Protein AF-A0A150MK25-F1 (afdb_monomer_lite)

Radius of gyration: 13.3 Å; chains: 1; bounding box: 36×29×26 Å

pLDDT: mean 92.13, std 7.99, range [48.78, 96.62]

Structure (mmCIF, N/CA/C/O backbone):
data_AF-A0A150MK25-F1
#
_entry.id   AF-A0A150MK25-F1
#
loop_
_atom_site.group_PDB
_atom_site.id
_atom_site.type_symbol
_atom_site.label_atom_id
_atom_site.label_alt_id
_atom_site.label_comp_id
_atom_site.label_asym_id
_atom_site.label_entity_id
_atom_site.label_seq_id
_atom_site.pdbx_PDB_ins_code
_atom_site.Cartn_x
_atom_site.Cartn_y
_atom_site.Cartn_z
_atom_site.occupancy
_atom_site.B_iso_or_equiv
_atom_site.auth_seq_id
_atom_site.auth_comp_id
_atom_site.auth_asym_id
_atom_site.auth_atom_id
_atom_site.pdbx_PDB_model_num
ATOM 1 N N . MET A 1 1 ? 5.507 -11.678 11.461 1.00 48.78 1 MET A N 1
ATOM 2 C CA . MET A 1 1 ? 6.009 -11.261 10.128 1.00 48.78 1 MET A CA 1
ATOM 3 C C . MET A 1 1 ? 5.544 -9.838 9.842 1.00 48.78 1 MET A C 1
ATOM 5 O O . MET A 1 1 ? 4.464 -9.481 10.295 1.00 48.78 1 MET A O 1
ATOM 9 N N . LYS A 1 2 ? 6.329 -9.008 9.141 1.00 61.50 2 LYS A N 1
ATOM 10 C CA . LYS A 1 2 ? 5.862 -7.679 8.699 1.00 61.50 2 LYS A CA 1
ATOM 11 C C . LYS A 1 2 ? 4.981 -7.858 7.454 1.00 61.50 2 LYS A C 1
ATOM 13 O O . LYS A 1 2 ? 5.458 -8.397 6.465 1.00 61.50 2 LYS A O 1
ATOM 18 N N . ARG A 1 3 ? 3.713 -7.430 7.524 1.00 81.56 3 ARG A N 1
ATOM 19 C CA . ARG A 1 3 ? 2.723 -7.564 6.432 1.00 81.56 3 ARG A CA 1
ATOM 20 C C . ARG A 1 3 ? 2.992 -6.611 5.259 1.00 81.56 3 ARG A C 1
ATOM 22 O O . ARG A 1 3 ? 2.670 -6.931 4.125 1.00 81.56 3 ARG A O 1
ATOM 29 N N . ALA A 1 4 ? 3.623 -5.468 5.537 1.00 92.44 4 ALA A N 1
ATOM 30 C CA . ALA A 1 4 ? 4.063 -4.521 4.518 1.00 92.44 4 ALA A CA 1
ATOM 31 C C . ALA A 1 4 ? 5.517 -4.785 4.103 1.00 92.44 4 ALA A C 1
ATOM 33 O O . ALA A 1 4 ? 6.391 -4.929 4.966 1.00 92.44 4 ALA A O 1
ATOM 34 N N . GLN A 1 5 ? 5.766 -4.780 2.798 1.00 94.75 5 GLN A N 1
ATOM 35 C CA . GLN A 1 5 ? 7.077 -4.958 2.177 1.00 94.75 5 GLN A CA 1
ATOM 36 C C . GLN A 1 5 ? 7.479 -3.677 1.446 1.00 94.75 5 GLN A C 1
ATOM 38 O O . GLN A 1 5 ? 6.626 -2.975 0.907 1.00 94.75 5 GLN A O 1
ATOM 43 N N . GLU A 1 6 ? 8.767 -3.345 1.461 1.00 94.81 6 GLU A N 1
ATOM 44 C CA . GLU A 1 6 ? 9.299 -2.209 0.703 1.00 94.81 6 GLU A CA 1
ATOM 45 C C . GLU A 1 6 ? 9.428 -2.593 -0.772 1.00 94.81 6 GLU A C 1
ATOM 47 O O . GLU A 1 6 ? 9.853 -3.704 -1.090 1.00 94.81 6 GLU A O 1
ATOM 52 N N . LEU A 1 7 ? 9.028 -1.686 -1.660 1.00 96.19 7 LEU A N 1
ATOM 53 C CA . LEU A 1 7 ? 9.173 -1.843 -3.100 1.00 96.19 7 LEU A CA 1
ATOM 54 C C . LEU A 1 7 ? 10.316 -0.962 -3.604 1.00 96.19 7 LEU A C 1
ATOM 56 O O . LEU A 1 7 ? 10.430 0.188 -3.169 1.00 96.19 7 LEU A O 1
ATOM 60 N N . PRO A 1 8 ? 11.140 -1.467 -4.537 1.00 95.31 8 PRO A N 1
ATOM 61 C CA . PRO A 1 8 ? 12.123 -0.633 -5.202 1.00 95.31 8 PRO A C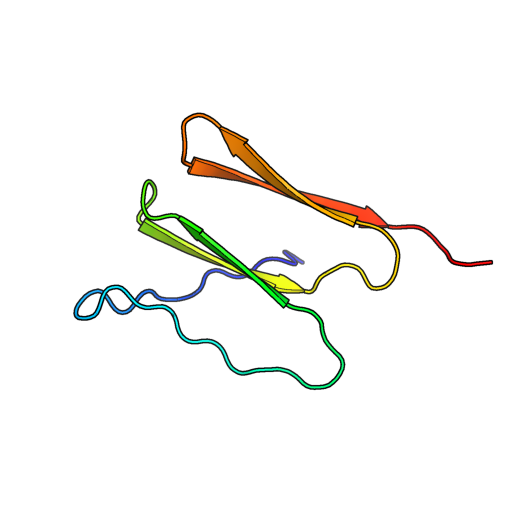A 1
ATOM 62 C C . PRO A 1 8 ? 11.415 0.438 -6.038 1.00 95.31 8 PRO A C 1
ATOM 64 O O . PRO A 1 8 ? 10.411 0.171 -6.701 1.00 95.31 8 PRO A O 1
ATOM 67 N N . ILE A 1 9 ? 11.965 1.648 -6.007 1.00 95.25 9 ILE A N 1
ATOM 68 C CA . ILE A 1 9 ? 11.572 2.739 -6.897 1.00 95.25 9 ILE A CA 1
ATOM 69 C C . ILE A 1 9 ? 12.567 2.752 -8.051 1.00 95.25 9 ILE A C 1
ATOM 71 O O . ILE A 1 9 ? 13.778 2.807 -7.828 1.00 95.25 9 ILE A O 1
ATOM 75 N N . ASP A 1 10 ? 12.062 2.726 -9.279 1.00 94.38 10 ASP A N 1
ATOM 76 C CA . ASP A 1 10 ? 12.873 3.059 -10.441 1.00 94.38 10 ASP A CA 1
ATOM 77 C C . ASP A 1 10 ? 13.119 4.568 -10.435 1.00 94.38 10 ASP A C 1
ATOM 79 O O . ASP A 1 10 ? 12.229 5.357 -10.755 1.00 94.38 10 ASP A O 1
ATOM 83 N N . ILE A 1 11 ? 14.329 4.965 -10.047 1.00 88.62 11 ILE A N 1
ATOM 84 C CA . ILE A 1 11 ? 14.730 6.368 -9.907 1.00 88.62 11 ILE A CA 1
ATOM 85 C C . ILE A 1 11 ? 14.837 7.108 -11.242 1.00 88.62 11 ILE A C 1
ATOM 87 O O . ILE A 1 11 ? 14.760 8.332 -11.253 1.00 88.62 11 ILE A O 1
ATOM 91 N N . ASN A 1 12 ? 15.009 6.398 -12.361 1.00 92.94 12 ASN A N 1
ATOM 92 C CA . ASN A 1 12 ? 15.154 7.044 -13.665 1.00 92.94 12 ASN A CA 1
ATOM 93 C C . ASN A 1 12 ? 13.801 7.551 -14.165 1.00 92.94 12 ASN A C 1
ATOM 95 O O . ASN A 1 12 ? 13.707 8.638 -14.727 1.00 92.94 12 ASN A O 1
ATOM 99 N N . ASN A 1 13 ? 12.754 6.762 -13.921 1.00 92.62 13 ASN A N 1
ATOM 100 C CA . ASN A 1 13 ? 11.392 7.066 -14.351 1.00 92.62 13 ASN A CA 1
ATOM 101 C C . ASN A 1 13 ? 10.500 7.568 -13.205 1.00 92.62 13 ASN A C 1
ATOM 103 O O . ASN A 1 13 ? 9.364 7.965 -13.445 1.00 92.62 13 ASN A O 1
ATOM 107 N N . MET A 1 14 ? 10.997 7.540 -11.964 1.00 88.00 14 MET A N 1
ATOM 108 C CA . MET A 1 14 ? 10.239 7.818 -10.739 1.00 88.00 14 MET A CA 1
ATOM 109 C C . MET A 1 14 ? 8.959 6.976 -10.638 1.00 88.00 14 MET A C 1
ATOM 111 O O . MET A 1 14 ? 7.887 7.474 -10.295 1.00 88.00 14 MET A O 1
ATOM 115 N N . THR A 1 15 ? 9.072 5.680 -10.939 1.00 92.75 15 THR A N 1
ATOM 116 C CA . THR A 1 15 ? 7.939 4.743 -10.937 1.00 92.75 15 THR A CA 1
ATOM 117 C C . THR A 1 15 ? 8.139 3.588 -9.965 1.00 92.75 15 THR A C 1
ATOM 119 O O . THR A 1 15 ? 9.247 3.286 -9.522 1.00 92.75 15 THR A O 1
ATOM 122 N N . VAL A 1 16 ? 7.032 2.928 -9.632 1.00 95.25 16 VAL A N 1
ATOM 123 C CA . VAL A 1 16 ? 7.006 1.682 -8.866 1.00 95.25 16 VAL A CA 1
ATOM 124 C C . VAL A 1 16 ? 6.255 0.656 -9.698 1.00 95.25 16 VAL A C 1
ATOM 126 O O . VAL A 1 16 ? 5.196 0.962 -10.245 1.00 95.25 16 VAL A O 1
ATOM 129 N N . SER A 1 17 ? 6.784 -0.563 -9.773 1.00 94.31 17 SER A N 1
ATOM 130 C CA . SER A 1 17 ? 6.109 -1.691 -10.412 1.00 94.31 17 SER A CA 1
ATOM 131 C C . SER A 1 17 ? 5.831 -2.789 -9.391 1.00 94.31 17 SER A C 1
ATOM 133 O O . SER A 1 17 ? 6.644 -3.080 -8.512 1.00 94.31 17 SER A O 1
ATOM 135 N N . HIS A 1 18 ? 4.648 -3.386 -9.487 1.00 95.38 18 HIS A N 1
ATOM 136 C CA . HIS A 1 18 ? 4.274 -4.547 -8.694 1.00 95.38 18 HIS A CA 1
ATOM 137 C C . HIS A 1 18 ? 3.281 -5.398 -9.490 1.00 95.38 18 HIS A C 1
ATOM 139 O O . HIS A 1 18 ? 2.375 -4.829 -10.106 1.00 95.38 18 HIS A O 1
ATOM 145 N N . PRO A 1 19 ? 3.431 -6.734 -9.521 1.00 94.94 19 PRO A N 1
ATOM 146 C CA . PRO A 1 19 ? 2.476 -7.585 -10.210 1.00 94.94 19 PRO A CA 1
ATOM 147 C C . PRO A 1 19 ? 1.102 -7.515 -9.537 1.00 94.94 19 PRO A C 1
ATOM 149 O O . PRO A 1 19 ? 0.989 -7.451 -8.313 1.00 94.94 19 PRO A O 1
ATOM 152 N N . VAL A 1 20 ? 0.045 -7.583 -10.344 1.00 94.56 20 VAL A N 1
ATOM 153 C CA . VAL A 1 20 ? -1.302 -7.840 -9.827 1.00 94.56 20 VAL A CA 1
ATOM 154 C C . VAL A 1 20 ? -1.355 -9.285 -9.339 1.00 94.56 20 VAL A C 1
ATOM 156 O O . VAL A 1 20 ? -0.921 -10.194 -10.047 1.00 94.56 20 VAL A O 1
ATOM 159 N N . VAL A 1 21 ? -1.903 -9.502 -8.144 1.00 95.19 21 VAL A N 1
ATOM 160 C CA . VAL A 1 21 ? -2.068 -10.842 -7.575 1.00 95.19 21 VAL A CA 1
ATOM 161 C C . VAL A 1 21 ? -3.555 -11.207 -7.577 1.00 95.19 21 VAL A C 1
ATOM 163 O O . VAL A 1 21 ? -4.334 -10.536 -6.897 1.00 95.19 21 VAL A O 1
ATOM 166 N N . PRO A 1 22 ? -3.979 -12.239 -8.332 1.00 96.56 22 PRO A N 1
ATOM 167 C CA . PRO A 1 22 ? -5.379 -12.654 -8.380 1.00 96.56 22 PRO A CA 1
ATOM 168 C C . PRO A 1 22 ? -5.949 -12.959 -6.990 1.00 96.56 22 PRO A C 1
ATOM 170 O O . PRO A 1 22 ? -5.287 -13.586 -6.166 1.00 96.56 22 PRO A O 1
ATOM 173 N N . GLY A 1 23 ? -7.184 -12.519 -6.742 1.00 94.94 23 GLY A N 1
ATOM 174 C CA . GLY A 1 23 ? -7.891 -12.754 -5.478 1.00 94.94 23 GLY A CA 1
ATOM 175 C C . GLY A 1 23 ? -7.419 -11.902 -4.296 1.00 94.94 23 GLY A C 1
ATOM 176 O O . GLY A 1 23 ? -7.949 -12.065 -3.204 1.00 94.94 23 GLY A O 1
ATOM 177 N N . LYS A 1 24 ? -6.458 -10.990 -4.490 1.00 94.38 24 LYS A N 1
ATOM 178 C CA . LYS A 1 24 ? -5.947 -10.114 -3.431 1.00 94.38 24 LYS A CA 1
ATOM 179 C C . LYS A 1 24 ? -6.204 -8.650 -3.736 1.00 94.38 24 LYS A C 1
ATOM 181 O O . LYS A 1 24 ? -6.046 -8.199 -4.868 1.00 94.38 24 LYS A O 1
ATOM 186 N N . VAL A 1 25 ? -6.509 -7.890 -2.690 1.00 95.38 25 VAL A N 1
ATOM 187 C CA . VAL A 1 25 ? -6.467 -6.427 -2.728 1.00 95.38 25 VAL A CA 1
ATOM 188 C C . VAL A 1 25 ? -5.130 -5.987 -2.147 1.00 95.38 25 VAL A C 1
ATOM 190 O O . VAL A 1 25 ? -4.796 -6.315 -1.010 1.00 95.38 25 VAL A O 1
ATOM 193 N N . LEU A 1 26 ? -4.348 -5.254 -2.934 1.00 95.94 26 LEU A N 1
ATOM 194 C CA . LEU A 1 26 ? -3.055 -4.724 -2.516 1.00 95.94 26 LEU A CA 1
ATOM 195 C C . LEU A 1 26 ? -3.150 -3.210 -2.344 1.00 95.94 26 LEU A C 1
ATOM 197 O O . LEU A 1 26 ? -3.682 -2.509 -3.201 1.00 95.94 26 LEU A O 1
ATOM 201 N N . VAL A 1 27 ? -2.586 -2.706 -1.253 1.00 95.69 27 VAL A N 1
ATOM 202 C CA . VAL A 1 27 ? -2.410 -1.278 -0.999 1.00 95.69 27 VAL A CA 1
ATOM 203 C C . VAL A 1 27 ? -0.959 -0.921 -1.292 1.00 95.69 27 VAL A C 1
ATOM 205 O O . VAL A 1 27 ? -0.050 -1.353 -0.579 1.00 95.69 27 VAL A O 1
ATOM 208 N N . LEU A 1 28 ? -0.744 -0.132 -2.346 1.00 95.81 28 LEU A N 1
ATOM 209 C CA . LEU A 1 28 ? 0.550 0.474 -2.648 1.00 95.81 28 LEU A CA 1
ATOM 210 C C . LEU A 1 28 ? 0.591 1.889 -2.075 1.00 95.81 28 LEU A C 1
ATOM 212 O O . LEU A 1 28 ? -0.227 2.737 -2.422 1.00 95.81 28 LEU A O 1
ATOM 216 N N . VAL A 1 29 ? 1.576 2.148 -1.222 1.00 95.69 29 VAL A N 1
ATOM 217 C CA . VAL A 1 29 ? 1.860 3.478 -0.685 1.00 95.69 29 VAL A CA 1
ATOM 218 C C . VAL A 1 29 ? 3.154 3.970 -1.309 1.00 95.69 29 VAL A C 1
ATOM 220 O O . VAL A 1 29 ? 4.212 3.391 -1.062 1.00 95.69 29 VAL A O 1
ATOM 223 N N . ILE A 1 30 ? 3.067 5.027 -2.112 1.00 95.00 30 ILE A N 1
ATOM 224 C CA . ILE A 1 30 ? 4.211 5.673 -2.758 1.00 95.00 30 ILE A CA 1
ATOM 225 C C . ILE A 1 30 ? 4.427 7.018 -2.069 1.00 95.00 30 ILE A C 1
ATOM 227 O O . ILE A 1 30 ? 3.617 7.933 -2.193 1.00 95.00 30 ILE A O 1
ATOM 231 N N . ASP A 1 31 ? 5.510 7.119 -1.312 1.00 94.31 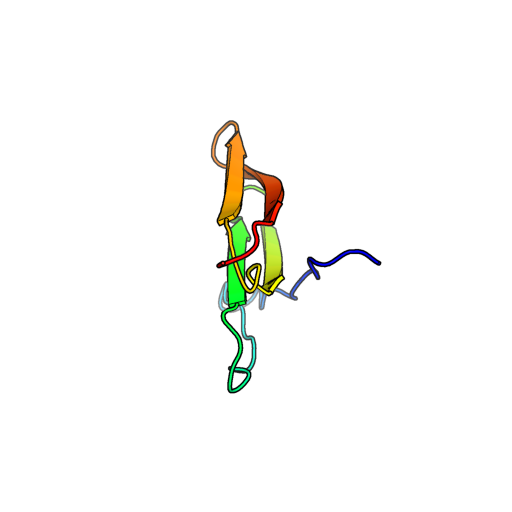31 ASP A N 1
ATOM 232 C CA . ASP A 1 31 ? 5.857 8.287 -0.517 1.00 94.31 31 ASP A CA 1
ATOM 233 C C . ASP A 1 31 ? 7.025 9.038 -1.157 1.00 94.31 31 ASP A C 1
ATOM 235 O O . ASP A 1 31 ? 8.197 8.708 -0.949 1.00 94.31 31 ASP A O 1
ATOM 239 N N . GLY A 1 32 ? 6.698 10.074 -1.928 1.00 91.56 32 GLY A N 1
ATOM 240 C CA . GLY A 1 32 ? 7.688 10.951 -2.553 1.00 91.56 32 GLY A CA 1
ATOM 241 C C . GLY A 1 32 ? 8.442 11.850 -1.566 1.00 91.56 32 GLY A C 1
ATOM 242 O O . GLY A 1 32 ? 9.517 12.336 -1.899 1.00 91.56 32 GLY A O 1
ATOM 243 N N . VAL A 1 33 ? 7.930 12.050 -0.345 1.00 93.56 33 VAL A N 1
ATOM 244 C CA . VAL A 1 33 ? 8.602 12.855 0.690 1.00 93.56 33 VAL A CA 1
ATOM 245 C C . VAL A 1 33 ? 9.722 12.052 1.348 1.00 93.56 33 VAL A C 1
ATOM 247 O O . VAL A 1 33 ? 10.777 12.597 1.663 1.00 93.56 33 VAL A O 1
ATOM 250 N N . GLN A 1 34 ? 9.511 10.752 1.562 1.00 91.25 34 GLN A N 1
ATOM 251 C CA . GLN A 1 34 ? 10.532 9.851 2.106 1.00 91.25 34 GLN A CA 1
ATOM 252 C C . GLN A 1 34 ? 11.363 9.141 1.034 1.00 91.25 34 GLN A C 1
ATOM 254 O O . GLN A 1 34 ? 12.367 8.521 1.384 1.00 91.25 34 GLN A O 1
ATOM 259 N N . GLY A 1 35 ? 10.938 9.191 -0.231 1.00 92.06 35 GLY A N 1
ATOM 260 C CA . GLY A 1 35 ? 11.535 8.412 -1.315 1.00 92.06 35 GLY A CA 1
ATOM 261 C C . GLY A 1 35 ? 11.367 6.908 -1.096 1.00 92.06 35 GLY A C 1
ATOM 262 O O . GLY A 1 35 ? 12.314 6.151 -1.287 1.00 92.06 35 GLY A O 1
ATOM 263 N N . LYS A 1 36 ? 10.192 6.474 -0.621 1.00 92.75 36 LYS A N 1
ATOM 264 C CA . LYS A 1 36 ? 9.915 5.068 -0.287 1.00 92.75 36 LYS A CA 1
ATOM 265 C C . LYS A 1 36 ? 8.607 4.602 -0.889 1.00 92.75 36 LYS A C 1
ATOM 2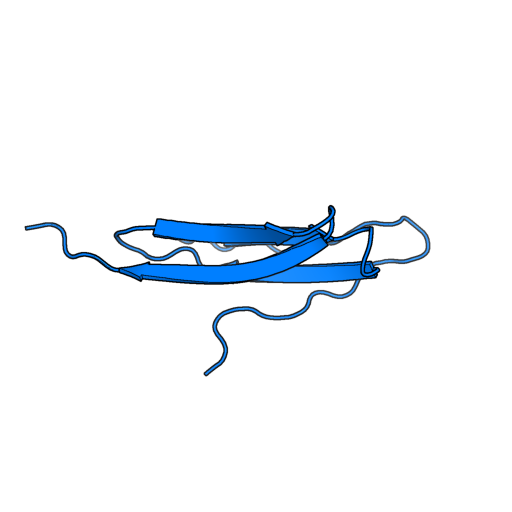67 O O . LYS A 1 36 ? 7.630 5.340 -0.908 1.00 92.75 36 LYS A O 1
ATOM 272 N N . ALA A 1 37 ? 8.571 3.342 -1.298 1.00 96.00 37 ALA A N 1
ATOM 273 C CA . ALA A 1 37 ? 7.350 2.680 -1.714 1.00 96.00 37 ALA A CA 1
ATOM 274 C C . ALA A 1 37 ? 7.130 1.425 -0.876 1.00 96.00 37 ALA A C 1
ATOM 276 O O . ALA A 1 37 ? 8.079 0.732 -0.513 1.00 96.00 37 ALA A O 1
ATOM 277 N N . LYS A 1 38 ? 5.878 1.132 -0.534 1.00 95.88 38 LYS A N 1
ATOM 278 C CA . LYS A 1 38 ? 5.508 -0.084 0.190 1.00 95.88 38 LYS A CA 1
ATOM 279 C C . LYS A 1 38 ? 4.276 -0.719 -0.419 1.00 95.88 38 LYS A C 1
ATOM 281 O O . LYS A 1 38 ? 3.375 -0.012 -0.853 1.00 95.88 38 LYS A O 1
ATOM 286 N N . VAL A 1 39 ? 4.220 -2.042 -0.368 1.00 96.56 39 VAL A N 1
ATOM 287 C CA . VAL A 1 39 ? 3.017 -2.825 -0.646 1.00 96.56 39 VAL A CA 1
ATOM 288 C C . VAL A 1 39 ? 2.592 -3.565 0.609 1.00 96.56 39 VAL A C 1
ATOM 290 O O . VAL A 1 39 ? 3.425 -4.109 1.335 1.00 96.56 39 VAL A O 1
ATOM 293 N N . ALA A 1 40 ? 1.294 -3.583 0.868 1.00 95.44 40 ALA A N 1
ATOM 294 C CA . ALA A 1 40 ? 0.680 -4.441 1.864 1.00 95.44 40 ALA A CA 1
ATOM 295 C C . ALA A 1 40 ? -0.579 -5.073 1.275 1.00 95.44 40 ALA A C 1
ATOM 297 O O . ALA A 1 40 ? -1.310 -4.427 0.530 1.00 95.44 40 ALA A O 1
ATOM 298 N N . GLU A 1 41 ? -0.848 -6.321 1.630 1.00 95.56 41 GLU A N 1
ATOM 299 C CA . GLU A 1 41 ? -2.156 -6.918 1.380 1.00 95.56 41 GLU A CA 1
ATOM 300 C C . GLU A 1 41 ? -3.188 -6.274 2.311 1.00 95.56 41 GLU A C 1
ATOM 302 O O . GLU A 1 41 ? -2.914 -6.056 3.499 1.00 95.56 41 GLU A O 1
ATOM 307 N N . ALA A 1 42 ? -4.349 -5.918 1.764 1.00 95.31 42 ALA A N 1
ATOM 308 C CA . ALA A 1 42 ? -5.462 -5.448 2.568 1.00 95.31 42 ALA A CA 1
ATOM 309 C C . ALA A 1 42 ? -5.955 -6.573 3.491 1.00 95.31 42 ALA A C 1
ATOM 311 O O . ALA A 1 42 ? -5.807 -7.753 3.174 1.00 95.31 42 ALA A O 1
ATOM 312 N N . VAL A 1 43 ? -6.522 -6.221 4.645 1.00 94.44 43 VAL A N 1
ATOM 313 C CA . VAL A 1 43 ? -7.226 -7.217 5.465 1.00 94.44 43 VAL A CA 1
ATOM 314 C C . VAL A 1 43 ? -8.396 -7.798 4.673 1.00 94.44 43 VAL A C 1
ATOM 316 O O . VAL A 1 43 ? -9.047 -7.084 3.914 1.00 94.44 43 VAL A O 1
ATOM 319 N N . GLU A 1 44 ? -8.654 -9.092 4.851 1.00 91.69 44 GLU A N 1
ATOM 320 C CA . GLU A 1 44 ? -9.752 -9.798 4.181 1.00 91.69 44 GLU A CA 1
ATOM 321 C C . GLU A 1 44 ? -11.117 -9.243 4.608 1.00 91.69 44 GLU A C 1
ATOM 323 O O . GLU A 1 44 ? -11.989 -8.981 3.777 1.00 91.69 44 GLU A O 1
ATOM 328 N N . HIS A 1 45 ? -11.265 -8.974 5.906 1.00 92.06 45 HIS A N 1
ATOM 329 C CA . HIS A 1 45 ? -12.437 -8.355 6.507 1.00 92.06 45 HIS A CA 1
ATOM 330 C C . HIS A 1 45 ? -11.986 -7.301 7.527 1.00 92.06 45 HIS A C 1
ATOM 332 O O . HIS A 1 45 ? -11.184 -7.584 8.420 1.00 92.06 45 HIS A O 1
ATOM 338 N N . GLY A 1 46 ? -12.479 -6.071 7.373 1.00 93.12 46 GLY A N 1
ATOM 339 C CA . GLY A 1 46 ? -12.105 -4.921 8.199 1.00 93.12 46 GLY A CA 1
ATOM 340 C C . GLY A 1 46 ? -11.437 -3.802 7.394 1.00 93.12 46 GLY A C 1
ATOM 341 O O . GLY A 1 46 ? -11.779 -3.572 6.234 1.00 93.12 46 GLY A O 1
ATOM 342 N N . PHE A 1 47 ? -10.486 -3.093 8.006 1.00 95.25 47 PHE A N 1
ATOM 343 C CA . PHE A 1 47 ? -9.839 -1.913 7.438 1.00 95.25 47 PHE A CA 1
ATOM 344 C C . PHE A 1 47 ? -8.312 -2.024 7.382 1.00 95.25 47 PHE A C 1
ATOM 346 O O . PHE A 1 47 ? -7.641 -2.349 8.363 1.00 95.25 47 PHE A O 1
ATOM 353 N N . THR A 1 48 ? -7.744 -1.635 6.239 1.00 95.94 48 THR A N 1
ATOM 354 C CA . THR A 1 48 ? -6.326 -1.273 6.120 1.00 95.94 48 THR A CA 1
ATOM 355 C C . THR A 1 48 ? -6.224 0.243 6.034 1.00 95.94 48 THR A C 1
ATOM 357 O O . THR A 1 48 ? -6.701 0.851 5.079 1.00 95.94 48 THR A O 1
ATOM 360 N N . ILE A 1 49 ? -5.603 0.862 7.036 1.00 96.56 49 ILE A N 1
ATOM 361 C CA . ILE A 1 49 ? -5.600 2.313 7.238 1.00 96.56 49 ILE A CA 1
ATOM 362 C C . ILE A 1 49 ? -4.189 2.855 7.012 1.00 96.56 49 ILE A C 1
ATOM 364 O O . ILE A 1 49 ? -3.228 2.415 7.649 1.00 96.56 49 ILE A O 1
ATOM 368 N N . ILE A 1 50 ? -4.066 3.838 6.118 1.00 96.44 50 ILE A N 1
ATOM 369 C C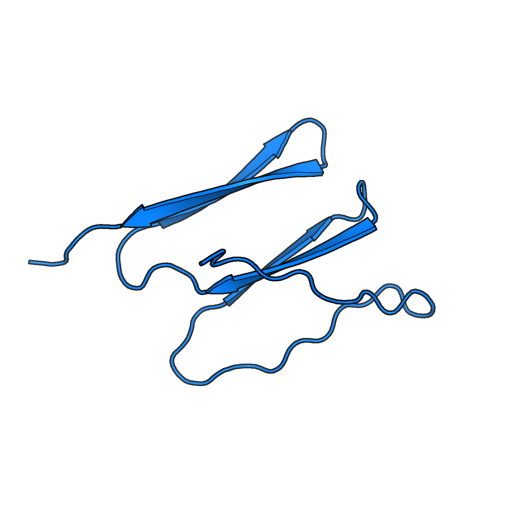A . ILE A 1 50 ? -2.814 4.558 5.866 1.00 96.44 50 ILE A CA 1
ATOM 370 C C . ILE A 1 50 ? -2.827 5.865 6.656 1.00 96.44 50 ILE A C 1
ATOM 372 O O . ILE A 1 50 ? -3.572 6.790 6.342 1.00 96.44 50 ILE A O 1
ATOM 376 N N . GLU A 1 51 ? -1.987 5.949 7.682 1.00 96.62 51 GLU A N 1
ATOM 377 C CA . GLU A 1 51 ? -1.821 7.159 8.484 1.00 96.62 51 GLU A CA 1
ATOM 378 C C . GLU A 1 51 ? -0.707 8.022 7.881 1.00 96.62 51 GLU A C 1
ATOM 380 O O . GLU A 1 51 ? 0.432 7.569 7.709 1.00 96.62 51 GLU A O 1
ATOM 385 N N . THR A 1 52 ? -1.020 9.287 7.597 1.00 96.50 52 THR A N 1
ATOM 386 C CA . THR A 1 52 ? -0.050 10.282 7.120 1.00 96.50 52 THR A CA 1
ATOM 387 C C . THR A 1 52 ? 0.233 11.323 8.201 1.00 96.50 52 THR A C 1
ATOM 389 O O . THR A 1 52 ? -0.607 11.611 9.052 1.00 96.50 52 THR A O 1
ATOM 392 N N . ALA A 1 53 ? 1.434 11.898 8.193 1.00 96.06 53 ALA A N 1
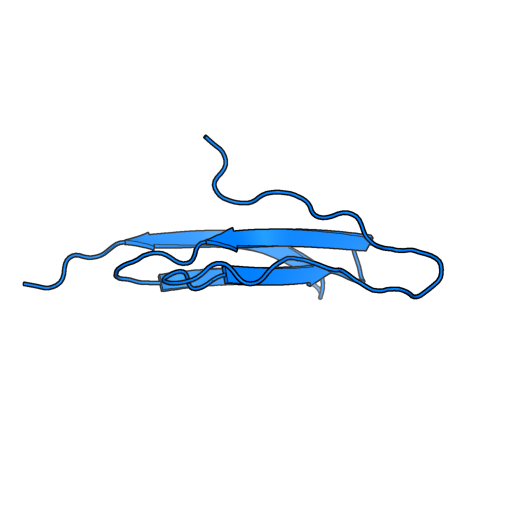ATOM 393 C CA . ALA A 1 53 ? 1.800 13.003 9.070 1.00 96.06 53 ALA A CA 1
ATOM 394 C C . ALA A 1 53 ? 2.775 13.933 8.348 1.00 96.06 53 ALA A C 1
ATOM 396 O O . ALA A 1 53 ? 3.856 13.505 7.952 1.00 96.06 53 ALA A O 1
ATOM 397 N N . LYS A 1 54 ? 2.422 15.218 8.209 1.00 95.75 54 LYS A N 1
ATOM 398 C CA . LYS A 1 54 ? 3.238 16.221 7.493 1.00 95.75 54 LYS A CA 1
ATOM 399 C C . LYS A 1 54 ? 3.576 15.803 6.050 1.00 95.75 54 LYS A C 1
ATOM 401 O O . LYS A 1 54 ? 4.719 15.922 5.623 1.00 95.75 54 LYS A O 1
ATOM 406 N N . GLY A 1 55 ? 2.595 15.258 5.328 1.00 91.50 55 GLY A N 1
ATOM 407 C CA . GLY A 1 55 ? 2.737 14.873 3.917 1.00 91.50 55 GLY A CA 1
ATOM 408 C C . GLY A 1 55 ? 3.507 13.574 3.651 1.00 91.50 55 GLY A C 1
ATOM 409 O O . GLY A 1 55 ? 3.597 13.171 2.499 1.00 91.50 55 GLY A O 1
ATOM 410 N N . LYS A 1 56 ? 4.024 12.901 4.688 1.00 94.81 56 LYS A N 1
ATOM 411 C CA . LYS A 1 56 ? 4.666 11.580 4.587 1.00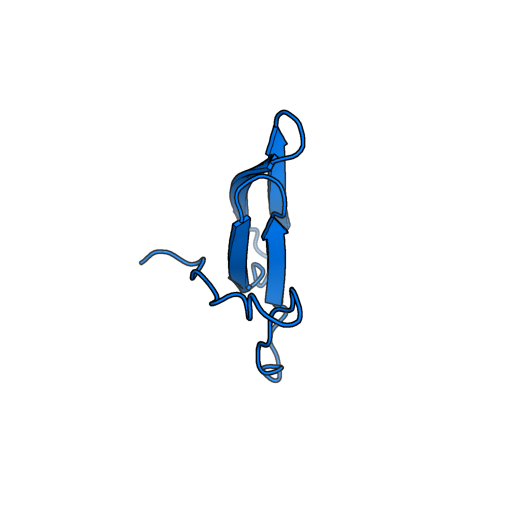 94.81 56 LYS A CA 1
ATOM 412 C C . LYS A 1 56 ? 3.821 10.488 5.230 1.00 94.81 56 LYS A C 1
ATOM 414 O O . LYS A 1 56 ? 3.038 10.741 6.148 1.00 94.81 56 LYS A O 1
ATOM 419 N N . THR A 1 57 ? 4.048 9.261 4.799 1.00 93.94 57 THR A N 1
ATOM 420 C CA . THR A 1 57 ? 3.531 8.042 5.408 1.00 93.94 57 THR A CA 1
ATOM 421 C C . THR A 1 57 ? 4.127 7.892 6.799 1.00 93.94 57 THR A C 1
ATOM 423 O O . THR A 1 57 ? 5.343 7.849 6.984 1.00 93.94 57 THR A O 1
ATOM 426 N N . ALA A 1 58 ? 3.262 7.798 7.801 1.00 91.75 58 ALA A N 1
ATOM 427 C CA . ALA A 1 58 ? 3.667 7.547 9.175 1.00 91.75 58 ALA A CA 1
ATOM 428 C C . ALA A 1 58 ? 3.538 6.059 9.515 1.00 91.75 58 ALA A C 1
ATOM 430 O O . ALA A 1 58 ? 4.450 5.473 10.106 1.00 91.75 58 ALA A O 1
ATOM 431 N N . ARG A 1 59 ? 2.414 5.437 9.135 1.00 93.38 59 ARG A N 1
ATOM 432 C CA . ARG A 1 59 ? 2.084 4.062 9.524 1.00 93.38 59 ARG A CA 1
ATOM 433 C C . ARG A 1 59 ? 1.058 3.427 8.584 1.00 93.38 59 ARG A C 1
ATOM 435 O O . ARG A 1 59 ? 0.242 4.115 7.984 1.00 93.38 59 ARG A O 1
ATOM 442 N N . ILE A 1 60 ? 1.097 2.098 8.512 1.00 94.12 60 ILE A N 1
ATOM 443 C CA . ILE A 1 60 ? 0.009 1.264 7.991 1.00 94.12 60 ILE A CA 1
ATOM 444 C C . ILE A 1 60 ? -0.573 0.508 9.188 1.00 94.12 60 ILE A C 1
ATOM 446 O O . ILE A 1 60 ? 0.164 -0.232 9.849 1.00 94.12 60 ILE A O 1
ATOM 450 N N . LYS A 1 61 ? -1.849 0.739 9.498 1.00 95.31 61 LYS A N 1
ATOM 451 C CA . LYS A 1 61 ? -2.595 0.068 10.568 1.00 95.31 61 LYS A CA 1
ATOM 452 C C . LYS A 1 61 ? -3.583 -0.919 9.947 1.00 95.31 61 LYS A C 1
ATOM 454 O O . LYS A 1 61 ? -4.102 -0.676 8.861 1.00 95.31 61 LYS A O 1
ATOM 459 N N . TYR A 1 62 ? -3.824 -2.021 10.644 1.00 94.81 62 TYR A N 1
ATOM 460 C CA . TYR A 1 62 ? -4.783 -3.046 10.250 1.00 94.81 62 TYR A CA 1
ATOM 461 C C . TYR A 1 62 ? -5.792 -3.207 11.380 1.00 94.81 62 TYR A C 1
ATOM 463 O O . TYR A 1 62 ? -5.395 -3.336 12.540 1.00 94.81 62 TYR A O 1
ATOM 471 N N . GLU A 1 63 ? -7.070 -3.168 11.039 1.00 95.25 63 GLU A N 1
ATOM 472 C CA . GLU A 1 63 ? -8.185 -3.425 11.943 1.00 95.25 63 GLU A CA 1
ATOM 473 C C . GLU A 1 63 ? -8.992 -4.567 11.339 1.00 95.25 63 GLU A C 1
ATOM 475 O O . GLU A 1 63 ? -9.641 -4.385 10.316 1.00 95.25 63 GLU A O 1
ATOM 480 N N . GLU A 1 64 ? -8.885 -5.756 11.925 1.00 92.44 64 GLU A N 1
ATOM 481 C CA . GLU A 1 64 ? -9.560 -6.958 11.431 1.00 92.44 64 GLU A CA 1
ATOM 482 C C . GLU A 1 64 ? -10.895 -7.146 12.153 1.00 92.44 64 GLU A C 1
ATOM 484 O O . GLU A 1 64 ? -11.018 -6.862 13.346 1.00 92.44 64 GLU A O 1
ATOM 489 N N . SER A 1 65 ? -11.896 -7.623 11.422 1.00 90.44 65 SER A N 1
ATOM 490 C CA . SER A 1 65 ? -13.228 -7.920 11.950 1.00 90.44 65 SER A CA 1
ATOM 491 C C . SER A 1 65 ? -13.795 -9.150 11.258 1.00 90.44 65 SER A C 1
ATOM 493 O O . SER A 1 65 ? -13.534 -9.341 10.079 1.00 90.44 65 SER A O 1
ATOM 495 N N . GLU A 1 66 ? -14.617 -9.943 11.935 1.00 82.38 66 GLU A N 1
ATOM 496 C CA . GLU A 1 66 ? -15.307 -11.075 11.307 1.00 82.38 66 GLU A CA 1
ATOM 497 C C . GLU A 1 66 ? -16.650 -10.636 10.705 1.00 82.38 66 GLU A C 1
ATOM 499 O O . GLU A 1 66 ? -17.342 -9.779 11.260 1.00 82.38 66 GLU A O 1
ATOM 504 N N . LEU A 1 67 ? -17.019 -11.226 9.565 1.00 77.50 67 LEU A N 1
ATOM 505 C CA . LEU A 1 67 ? -18.381 -11.165 9.040 1.00 77.50 67 LEU A CA 1
ATOM 506 C C . LEU A 1 67 ? -19.136 -12.376 9.609 1.00 77.50 67 LEU A C 1
ATOM 508 O O . LEU A 1 67 ? -18.770 -13.509 9.304 1.00 77.50 67 LEU A O 1
ATOM 512 N N . PHE A 1 68 ? -20.132 -12.130 10.462 1.00 67.81 68 PHE A N 1
ATOM 513 C CA . PHE A 1 68 ? -21.078 -13.150 10.937 1.00 67.81 68 PHE A CA 1
ATOM 514 C C . PHE A 1 68 ? -22.255 -13.301 9.971 1.00 67.81 68 PHE A C 1
ATOM 516 O O . PHE A 1 68 ? -22.702 -12.264 9.426 1.00 67.81 68 PHE A O 1
#

Secondary structure (DSSP, 8-state):
--SEEEE--BTTTTB------TT--EEEEEETTTTEEEEEEPPSSEEEEEEEETTEEEEEEEEE----

Foldseek 3Di:
DDQKDWFDAPPVVRDTDDDDDPPWDKDWDCQPPVRTIIIGTAAPAFGFDFDDDPSGTDDTDHDHDDDD

InterPro domains:
  IPR035530 Phage-like element PBSX protein XtrA [PF17356] (5-68)

Sequence (68 aa):
MKRAQELPIDINNMTVSHPVVPGKVLVLVIDGVQGKAKVAEAVEHGFTIIETAKGKTARIKYEESELF

Organism: NCBI:txid153151